Protein AF-D9UH39-F1 (afdb_monomer_lite)

Structure (mmCIF, N/CA/C/O backbone):
data_AF-D9UH39-F1
#
_entry.id   AF-D9UH39-F1
#
loop_
_atom_site.group_PDB
_atom_site.id
_atom_site.type_symbol
_atom_site.label_atom_id
_atom_site.label_alt_id
_atom_site.label_comp_id
_atom_site.label_asym_id
_atom_site.label_entity_id
_atom_site.label_seq_id
_atom_site.pdbx_PDB_ins_code
_atom_site.Cartn_x
_atom_site.Cartn_y
_atom_site.Cartn_z
_atom_site.occupancy
_atom_site.B_iso_or_equiv
_atom_site.auth_seq_id
_atom_site.auth_comp_id
_atom_site.auth_asym_id
_atom_site.auth_atom_id
_atom_site.pdbx_PDB_model_num
ATOM 1 N N . MET A 1 1 ? 27.699 4.429 -20.801 1.00 42.16 1 MET A N 1
ATOM 2 C CA . MET A 1 1 ? 26.703 3.419 -20.384 1.00 42.16 1 MET A CA 1
ATOM 3 C C . MET A 1 1 ? 25.621 4.121 -19.573 1.00 42.16 1 MET A C 1
ATOM 5 O O . MET A 1 1 ? 25.950 4.609 -18.495 1.00 42.16 1 MET A O 1
ATOM 9 N N . PRO A 1 2 ? 24.387 4.286 -20.077 1.00 46.75 2 PRO A N 1
ATOM 10 C CA . PRO A 1 2 ? 23.320 4.879 -19.281 1.00 46.75 2 PRO A CA 1
ATOM 11 C C . PRO A 1 2 ? 22.995 3.934 -18.119 1.00 46.75 2 PRO A C 1
ATOM 13 O O . PRO A 1 2 ? 22.860 2.727 -18.294 1.00 46.75 2 PRO A O 1
ATOM 16 N N . ARG A 1 3 ? 22.947 4.481 -16.905 1.00 48.00 3 ARG A N 1
ATOM 17 C CA . ARG A 1 3 ? 22.651 3.742 -15.674 1.00 48.00 3 ARG A CA 1
ATOM 18 C C . ARG A 1 3 ? 21.221 3.190 -15.791 1.00 48.00 3 ARG A C 1
ATOM 20 O O . ARG A 1 3 ? 20.306 3.987 -15.999 1.00 48.00 3 ARG A O 1
ATOM 27 N N . MET A 1 4 ? 21.034 1.870 -15.662 1.00 53.81 4 MET A N 1
ATOM 28 C CA . MET A 1 4 ? 19.736 1.152 -15.628 1.00 53.81 4 MET A CA 1
ATOM 29 C C . MET A 1 4 ? 18.900 1.541 -14.393 1.00 53.81 4 MET A C 1
ATOM 31 O O . MET A 1 4 ? 18.560 0.734 -13.535 1.00 53.81 4 MET A O 1
ATOM 35 N N . THR A 1 5 ? 18.622 2.830 -14.246 1.00 55.94 5 THR A N 1
ATOM 36 C CA . THR A 1 5 ? 17.977 3.400 -13.061 1.00 55.94 5 THR A CA 1
ATOM 37 C C . THR A 1 5 ? 16.482 3.077 -13.040 1.00 55.94 5 THR A C 1
ATOM 39 O O . THR A 1 5 ? 15.915 2.955 -11.960 1.00 55.94 5 THR A O 1
ATOM 42 N N . GLY A 1 6 ? 15.883 2.851 -14.218 1.00 61.41 6 GLY A N 1
ATOM 43 C CA . GLY A 1 6 ? 14.493 2.417 -14.367 1.00 61.41 6 GLY A CA 1
ATOM 44 C C . GLY A 1 6 ? 14.205 1.078 -13.688 1.00 61.41 6 GLY A C 1
ATOM 45 O O . GLY A 1 6 ? 13.182 0.959 -13.022 1.00 61.41 6 GLY A O 1
ATOM 46 N N . ASP A 1 7 ? 15.131 0.118 -13.747 1.00 82.12 7 ASP A N 1
ATOM 47 C CA . ASP A 1 7 ? 14.934 -1.208 -13.144 1.00 82.12 7 ASP A CA 1
ATOM 48 C C . ASP A 1 7 ? 14.952 -1.141 -11.617 1.00 82.12 7 ASP A C 1
ATOM 50 O O . ASP A 1 7 ? 14.097 -1.713 -10.946 1.00 82.12 7 ASP A O 1
ATOM 54 N N . ALA A 1 8 ? 15.900 -0.391 -11.050 1.00 86.00 8 ALA A N 1
ATOM 55 C CA . ALA A 1 8 ? 16.031 -0.260 -9.603 1.00 86.00 8 ALA A CA 1
ATOM 56 C C . ALA A 1 8 ? 14.897 0.573 -8.983 1.00 86.00 8 ALA A C 1
ATOM 58 O O . ALA A 1 8 ? 14.447 0.271 -7.877 1.00 86.00 8 ALA A O 1
ATOM 59 N N . ASP A 1 9 ? 14.435 1.616 -9.676 1.00 86.44 9 ASP A N 1
ATOM 60 C CA . ASP A 1 9 ? 13.304 2.426 -9.219 1.00 86.44 9 ASP A CA 1
ATOM 61 C C . ASP A 1 9 ? 11.988 1.637 -9.358 1.00 86.44 9 ASP A C 1
ATOM 63 O O . ASP A 1 9 ? 11.184 1.639 -8.428 1.00 86.44 9 ASP A O 1
ATOM 67 N N . SER A 1 10 ? 11.814 0.855 -10.430 1.00 83.50 10 SER A N 1
ATOM 68 C CA . SER A 1 10 ? 10.651 -0.035 -10.601 1.00 83.50 10 SER A CA 1
ATOM 69 C C . SER A 1 10 ? 10.615 -1.162 -9.568 1.00 83.50 10 SER A C 1
ATOM 71 O O . SER A 1 10 ? 9.561 -1.441 -8.995 1.00 83.50 10 SER A O 1
ATOM 73 N N . ALA A 1 11 ? 11.760 -1.786 -9.274 1.00 87.06 11 ALA A N 1
ATOM 74 C CA . ALA A 1 11 ? 11.865 -2.811 -8.237 1.00 87.06 11 ALA A CA 1
ATOM 75 C C . ALA A 1 11 ? 11.535 -2.243 -6.850 1.00 87.06 11 ALA A C 1
ATOM 77 O O . ALA A 1 11 ? 10.814 -2.869 -6.074 1.00 87.06 11 ALA A O 1
ATOM 78 N N . PHE A 1 12 ? 12.014 -1.031 -6.556 1.00 89.12 12 PHE A N 1
ATOM 79 C CA . PHE A 1 12 ? 11.689 -0.340 -5.314 1.00 89.12 12 PHE A CA 1
ATOM 80 C C . PHE A 1 12 ? 10.195 -0.029 -5.199 1.00 89.12 12 PHE A C 1
ATOM 82 O O . PHE A 1 12 ? 9.604 -0.324 -4.166 1.00 89.12 12 PHE A O 1
ATOM 89 N N . LEU A 1 13 ? 9.578 0.527 -6.247 1.00 87.94 13 LEU A N 1
ATOM 90 C CA . LEU A 1 13 ? 8.145 0.829 -6.246 1.00 87.94 13 LEU A CA 1
ATOM 91 C C . LEU A 1 13 ? 7.301 -0.441 -6.109 1.00 87.94 13 LEU A C 1
ATOM 93 O O . LEU A 1 13 ? 6.368 -0.456 -5.315 1.00 87.94 13 LEU A O 1
ATOM 97 N N . THR A 1 14 ? 7.680 -1.523 -6.795 1.00 85.75 14 THR A N 1
ATOM 98 C CA . THR A 1 14 ? 7.019 -2.831 -6.658 1.00 85.75 14 THR A CA 1
ATOM 99 C C . THR A 1 14 ? 7.068 -3.313 -5.210 1.00 85.75 14 THR A C 1
ATOM 101 O O . THR A 1 14 ? 6.041 -3.677 -4.643 1.00 85.75 14 THR A O 1
ATOM 104 N N . HIS A 1 15 ? 8.246 -3.261 -4.584 1.00 86.19 15 HIS A N 1
ATOM 105 C CA . HIS A 1 15 ? 8.400 -3.661 -3.191 1.00 86.19 15 HIS A CA 1
ATOM 106 C C . HIS A 1 15 ? 7.611 -2.753 -2.233 1.00 86.19 15 HIS A C 1
ATOM 108 O O . HIS A 1 15 ? 6.948 -3.248 -1.327 1.00 86.19 15 HIS A O 1
ATOM 114 N N . ALA A 1 16 ? 7.627 -1.435 -2.454 1.00 88.81 16 ALA A N 1
ATOM 115 C CA . ALA A 1 16 ? 6.866 -0.476 -1.657 1.00 88.81 16 ALA A CA 1
ATOM 116 C C . ALA A 1 16 ? 5.353 -0.737 -1.729 1.00 88.81 16 ALA A C 1
ATOM 118 O O . ALA A 1 16 ? 4.679 -0.667 -0.704 1.00 88.81 16 ALA A O 1
ATOM 119 N N . SER A 1 17 ? 4.828 -1.072 -2.913 1.00 84.00 17 SER A N 1
ATOM 120 C CA . SER A 1 17 ? 3.419 -1.430 -3.105 1.00 84.00 17 SER A CA 1
ATOM 121 C C . SER A 1 17 ? 3.041 -2.723 -2.386 1.00 84.00 17 SER A C 1
ATOM 123 O O . SER A 1 17 ? 1.985 -2.773 -1.762 1.00 84.00 17 SER A O 1
ATOM 125 N N . GLU A 1 18 ? 3.895 -3.750 -2.439 1.00 83.69 18 GLU A N 1
ATOM 126 C CA . GLU A 1 18 ? 3.659 -5.011 -1.725 1.00 83.69 18 GLU A CA 1
ATOM 127 C C . GLU A 1 18 ? 3.614 -4.785 -0.207 1.00 83.69 18 GLU A C 1
ATOM 129 O O . GLU A 1 18 ? 2.641 -5.161 0.440 1.00 83.69 18 GLU A O 1
ATOM 134 N N . VAL A 1 19 ? 4.604 -4.074 0.344 1.00 87.06 19 VAL A N 1
ATOM 135 C CA . VAL A 1 19 ? 4.662 -3.768 1.782 1.00 87.06 19 VAL A CA 1
ATOM 136 C C . VAL A 1 19 ? 3.481 -2.904 2.221 1.00 87.06 19 VAL A C 1
ATOM 138 O O . VAL A 1 19 ? 2.903 -3.157 3.272 1.00 87.06 19 VAL A O 1
ATOM 141 N N . ALA A 1 20 ? 3.095 -1.895 1.434 1.00 85.62 20 ALA A N 1
ATOM 142 C CA . ALA A 1 20 ? 1.966 -1.031 1.775 1.00 85.62 20 ALA A CA 1
ATOM 143 C C . ALA A 1 20 ? 0.625 -1.766 1.781 1.00 85.62 20 ALA A C 1
ATOM 145 O O . ALA A 1 20 ? -0.261 -1.401 2.553 1.00 8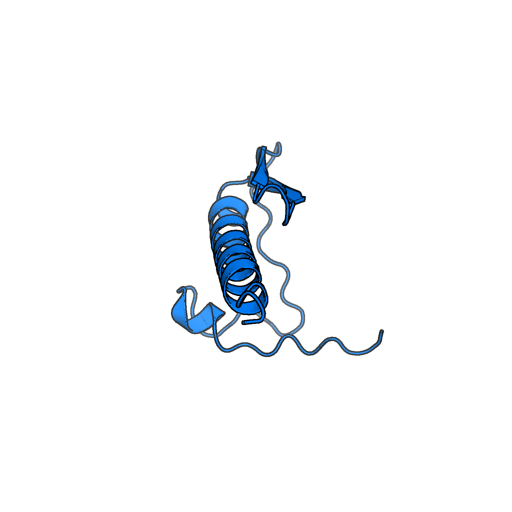5.62 20 ALA A O 1
ATOM 146 N N . PHE A 1 21 ? 0.473 -2.782 0.932 1.00 78.88 21 PHE A N 1
ATOM 147 C CA . PHE A 1 21 ? -0.711 -3.626 0.937 1.00 78.88 21 PHE A CA 1
ATOM 148 C C . PHE A 1 21 ? -0.754 -4.493 2.199 1.00 78.88 21 PHE A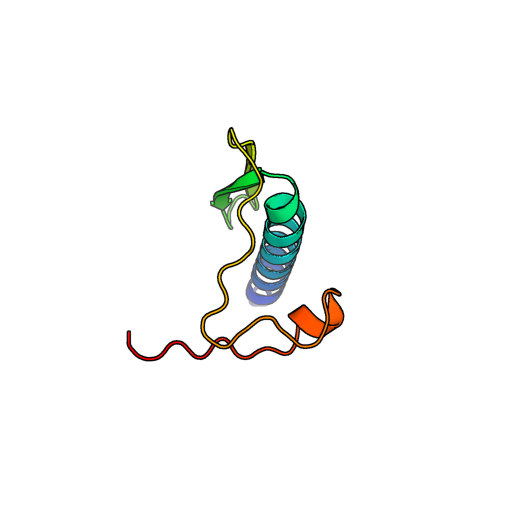 C 1
ATOM 150 O O . PHE A 1 21 ? -1.746 -4.444 2.921 1.00 78.88 21 PHE A O 1
ATOM 157 N N . ASP A 1 22 ? 0.328 -5.222 2.485 1.00 81.75 22 ASP A N 1
ATOM 158 C CA . ASP A 1 22 ? 0.407 -6.126 3.639 1.00 81.75 22 ASP A CA 1
ATOM 159 C C . ASP A 1 22 ? 0.211 -5.353 4.957 1.00 81.75 22 ASP A C 1
ATOM 161 O O . ASP A 1 22 ? -0.653 -5.682 5.762 1.00 81.75 22 ASP A O 1
ATOM 165 N N . LEU A 1 23 ? 0.928 -4.240 5.131 1.00 84.50 23 LEU A N 1
ATOM 166 C CA . LEU A 1 23 ? 0.812 -3.381 6.311 1.00 84.50 23 LEU A CA 1
ATOM 167 C C . LEU A 1 23 ? -0.545 -2.657 6.408 1.00 84.50 23 LEU A C 1
ATOM 169 O O . LEU A 1 23 ? -1.006 -2.339 7.506 1.00 84.50 23 LEU A O 1
ATOM 173 N N . GLY A 1 24 ? -1.215 -2.421 5.278 1.00 80.88 24 GLY A N 1
ATOM 174 C CA . GLY A 1 24 ? -2.557 -1.841 5.234 1.00 80.88 24 GLY A CA 1
ATOM 175 C C . GLY A 1 24 ? -3.618 -2.712 5.910 1.00 80.88 24 GLY A C 1
ATOM 176 O O . GLY A 1 24 ? -4.557 -2.165 6.497 1.00 80.88 24 GLY A O 1
ATOM 177 N N . GLU A 1 25 ? -3.452 -4.039 5.871 1.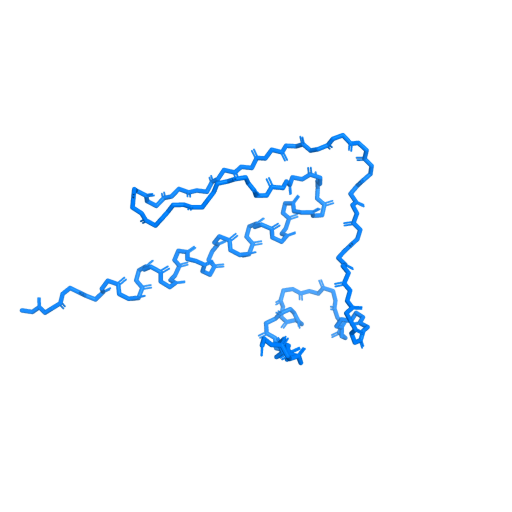00 78.50 25 GLU A N 1
ATOM 178 C CA . GLU A 1 25 ? -4.303 -4.996 6.594 1.00 78.50 25 GLU A CA 1
ATOM 179 C C . GLU A 1 25 ? -4.096 -4.895 8.123 1.00 78.50 25 GLU A C 1
ATOM 181 O O . GLU A 1 25 ? -5.037 -5.108 8.885 1.00 78.50 25 GLU A O 1
ATOM 186 N N . ASP A 1 26 ? -2.917 -4.441 8.565 1.00 84.50 26 ASP A N 1
ATOM 187 C CA . ASP A 1 26 ? -2.506 -4.320 9.973 1.00 84.50 26 ASP A CA 1
ATOM 188 C C . ASP A 1 26 ? -2.609 -2.890 10.541 1.00 84.50 26 ASP A C 1
ATOM 190 O O . ASP A 1 26 ? -1.991 -2.567 11.555 1.00 84.50 26 ASP A O 1
ATOM 194 N N . ARG A 1 27 ? -3.425 -2.021 9.925 1.00 85.38 27 ARG A N 1
ATOM 195 C CA . ARG A 1 27 ? -3.650 -0.611 10.334 1.00 85.38 27 ARG A CA 1
ATOM 196 C C . ARG A 1 27 ? -2.469 0.330 10.101 1.00 85.38 27 ARG A C 1
ATOM 198 O O . ARG A 1 27 ? -2.451 1.432 10.641 1.00 85.38 27 ARG A O 1
ATOM 205 N N . PHE A 1 28 ? -1.517 -0.024 9.255 1.00 88.25 28 PHE A N 1
ATOM 206 C CA . PHE A 1 28 ? -0.443 0.886 8.870 1.00 88.25 28 PHE A CA 1
ATOM 207 C C . PHE A 1 28 ? -0.744 1.524 7.516 1.00 88.25 28 PHE A C 1
ATOM 209 O O . PHE A 1 28 ? -1.063 0.859 6.533 1.00 88.25 28 PHE A O 1
ATOM 216 N N . ARG A 1 29 ? -0.633 2.850 7.440 1.00 85.19 29 ARG A N 1
ATOM 217 C CA . ARG A 1 29 ? -0.816 3.612 6.200 1.00 85.19 29 ARG A CA 1
ATOM 218 C C . ARG A 1 29 ? 0.507 4.180 5.735 1.00 85.19 29 ARG A C 1
ATOM 220 O O . ARG A 1 29 ? 1.263 4.715 6.539 1.00 85.19 29 ARG A O 1
ATOM 227 N N . LEU A 1 30 ? 0.771 4.077 4.433 1.00 86.31 30 LEU A N 1
ATOM 228 C CA . LEU A 1 30 ? 1.918 4.729 3.812 1.00 86.31 30 LEU A CA 1
ATOM 229 C C . LEU A 1 30 ? 1.754 6.247 3.943 1.00 86.31 30 LEU A C 1
ATOM 231 O 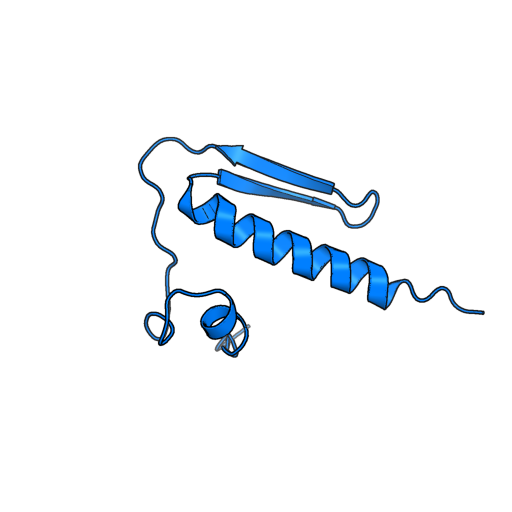O . LEU A 1 30 ? 0.754 6.801 3.491 1.00 86.31 30 LEU A O 1
ATOM 235 N N . THR A 1 31 ? 2.739 6.909 4.542 1.00 90.44 31 THR A N 1
ATOM 236 C CA . THR A 1 31 ? 2.755 8.369 4.735 1.00 90.44 31 THR A CA 1
ATOM 237 C C . THR A 1 31 ? 3.808 9.060 3.885 1.00 90.44 31 THR A C 1
ATOM 239 O O . THR A 1 31 ? 3.603 10.192 3.452 1.00 90.44 31 THR A O 1
ATOM 242 N N . THR A 1 32 ? 4.896 8.358 3.566 1.00 92.50 32 THR A N 1
ATOM 243 C CA . THR A 1 32 ? 5.968 8.878 2.716 1.00 92.50 32 THR A CA 1
ATOM 244 C C . THR A 1 32 ? 6.442 7.808 1.740 1.00 92.50 32 THR A C 1
ATOM 246 O O . THR A 1 32 ? 6.738 6.684 2.139 1.00 92.50 32 THR A O 1
ATOM 249 N N . LEU A 1 33 ? 6.617 8.186 0.471 1.00 92.12 33 LEU A N 1
ATOM 250 C CA . LEU A 1 33 ? 7.326 7.406 -0.545 1.00 92.12 33 LEU A CA 1
ATOM 251 C C . LEU A 1 33 ? 8.371 8.302 -1.221 1.00 92.12 33 LEU A C 1
ATOM 253 O O . LEU A 1 33 ? 8.029 9.292 -1.865 1.00 92.12 33 LEU A O 1
ATOM 257 N N . ARG A 1 34 ? 9.657 7.972 -1.074 1.00 91.06 34 ARG A N 1
ATOM 258 C CA . ARG A 1 34 ? 10.777 8.686 -1.708 1.00 91.06 34 ARG A CA 1
ATOM 259 C C . A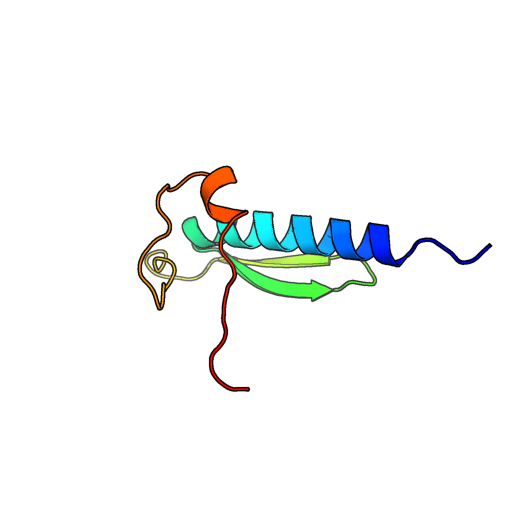RG A 1 34 ? 11.574 7.726 -2.576 1.00 91.06 34 ARG A C 1
ATOM 261 O O . ARG A 1 34 ? 11.994 6.675 -2.108 1.00 91.06 34 ARG A O 1
ATOM 268 N N . ILE A 1 35 ? 11.821 8.115 -3.828 1.00 85.44 35 ILE A N 1
ATOM 269 C CA . ILE A 1 35 ? 12.661 7.348 -4.765 1.00 85.44 35 ILE A CA 1
ATOM 270 C C . ILE A 1 35 ? 14.150 7.646 -4.520 1.00 85.44 35 ILE A C 1
ATOM 272 O O . ILE A 1 35 ? 15.001 6.774 -4.689 1.00 85.44 35 ILE A O 1
ATOM 276 N N . ARG A 1 36 ? 14.493 8.869 -4.085 1.00 86.94 36 ARG A N 1
ATOM 277 C CA . ARG A 1 36 ? 15.874 9.280 -3.774 1.00 86.94 36 ARG A CA 1
ATOM 278 C C . ARG A 1 36 ? 15.916 10.169 -2.522 1.00 86.94 36 ARG A C 1
ATOM 280 O O . ARG A 1 36 ? 15.456 11.304 -2.596 1.00 86.94 36 ARG A O 1
ATOM 287 N N . PRO A 1 37 ? 16.474 9.697 -1.393 1.00 87.00 37 PRO A N 1
ATOM 288 C CA . PRO A 1 37 ? 16.863 8.308 -1.123 1.00 87.00 37 PRO A CA 1
ATOM 289 C C . PRO A 1 37 ? 15.643 7.370 -1.160 1.00 87.00 37 PRO A C 1
ATOM 291 O O . PRO A 1 37 ? 14.532 7.813 -0.877 1.00 87.00 37 PRO A O 1
ATOM 294 N N . ARG A 1 38 ? 15.850 6.091 -1.505 1.00 89.19 38 ARG A N 1
ATOM 295 C CA . ARG A 1 38 ? 14.794 5.063 -1.504 1.00 89.19 38 ARG A CA 1
ATOM 296 C C . ARG A 1 38 ? 14.306 4.833 -0.077 1.00 89.19 38 ARG A C 1
ATOM 298 O O . ARG A 1 38 ? 15.026 4.237 0.721 1.00 89.19 38 ARG A O 1
ATOM 305 N N . ARG A 1 39 ? 13.125 5.354 0.258 1.00 93.25 39 ARG A N 1
ATOM 306 C CA . ARG A 1 39 ? 12.543 5.290 1.606 1.00 93.25 39 ARG A CA 1
ATOM 307 C C . ARG A 1 39 ? 11.024 5.224 1.529 1.00 93.25 39 ARG A C 1
ATOM 309 O O . ARG A 1 39 ? 10.415 5.975 0.769 1.00 93.25 39 ARG A O 1
ATOM 316 N N . VAL A 1 40 ? 10.441 4.359 2.349 1.00 92.25 40 VAL A N 1
ATOM 317 C CA . VAL A 1 40 ? 8.999 4.286 2.588 1.00 92.25 40 VAL A CA 1
ATOM 318 C C . VAL A 1 40 ? 8.776 4.459 4.083 1.00 92.25 40 VAL A C 1
ATOM 320 O O . VAL A 1 40 ? 9.550 3.926 4.878 1.00 92.25 40 VAL A O 1
ATOM 323 N N . GLU A 1 41 ? 7.768 5.230 4.465 1.00 94.31 41 GLU A N 1
ATOM 324 C CA . GLU A 1 41 ? 7.372 5.407 5.861 1.00 94.31 41 GLU A CA 1
ATOM 325 C C . GLU A 1 41 ? 5.900 5.076 6.027 1.00 94.31 41 GLU A C 1
ATOM 327 O O . GLU A 1 41 ? 5.090 5.312 5.126 1.00 94.31 41 GLU A O 1
ATOM 332 N N . PHE A 1 42 ? 5.584 4.552 7.205 1.00 92.69 42 PHE A N 1
ATOM 333 C CA . PHE A 1 42 ? 4.246 4.147 7.580 1.00 92.69 42 PHE A CA 1
ATOM 334 C C . PHE A 1 42 ? 3.878 4.755 8.923 1.00 92.69 42 PHE A C 1
ATOM 336 O O . PHE A 1 42 ? 4.734 4.981 9.780 1.00 92.69 42 PHE A O 1
ATOM 343 N N . THR A 1 43 ? 2.589 4.986 9.111 1.00 92.88 43 THR A N 1
ATOM 344 C CA . THR A 1 43 ? 2.019 5.406 10.385 1.00 92.88 43 THR A CA 1
ATOM 345 C C . THR A 1 43 ? 0.888 4.459 10.735 1.00 92.88 43 THR A C 1
ATOM 347 O O . THR A 1 43 ? 0.033 4.177 9.894 1.00 92.88 43 THR A O 1
ATOM 350 N N . GLU A 1 44 ? 0.917 3.938 11.959 1.00 92.19 44 GLU A N 1
ATOM 351 C CA . GLU A 1 44 ? -0.202 3.184 12.515 1.00 92.19 44 GLU A CA 1
ATOM 352 C C . GLU A 1 44 ? -1.382 4.137 12.714 1.00 92.19 44 GLU A C 1
ATOM 354 O O . GLU A 1 44 ? -1.209 5.235 13.246 1.00 92.19 44 GLU A O 1
ATOM 359 N N . VAL A 1 45 ? -2.567 3.745 12.254 1.00 87.25 45 VAL A N 1
ATOM 360 C CA . VAL A 1 45 ? -3.793 4.521 12.435 1.00 87.25 45 VAL A CA 1
ATOM 361 C C . VAL A 1 45 ? -4.657 3.926 13.543 1.00 87.25 45 VAL A C 1
ATOM 363 O O . VAL A 1 45 ? -4.738 2.705 13.714 1.00 87.25 45 VAL A O 1
ATOM 366 N N . ASP A 1 46 ? -5.329 4.807 14.280 1.00 85.44 46 ASP A N 1
ATOM 367 C CA . ASP A 1 46 ? -6.322 4.420 15.278 1.00 85.44 46 ASP A CA 1
ATOM 368 C C . ASP A 1 46 ? -7.576 3.826 14.617 1.00 85.44 46 ASP A C 1
ATOM 370 O O . ASP A 1 46 ? -7.989 4.230 13.526 1.00 85.44 46 ASP A O 1
ATOM 374 N N . GLY A 1 47 ? -8.220 2.889 15.318 1.00 78.62 47 GLY A N 1
ATOM 375 C CA . GLY A 1 47 ? -9.432 2.210 14.851 1.00 78.62 47 GLY A CA 1
ATOM 376 C C . GLY A 1 47 ? -9.162 0.920 14.064 1.00 78.62 47 GLY A C 1
ATOM 377 O O . GLY A 1 47 ? -8.017 0.496 13.923 1.00 78.62 47 GLY A O 1
ATOM 378 N N . PRO A 1 48 ? -10.216 0.226 13.599 1.00 73.81 48 PRO A N 1
ATOM 379 C CA . PRO A 1 48 ? -10.063 -1.024 12.863 1.00 73.81 48 PRO A CA 1
ATOM 380 C C . PRO A 1 48 ? -9.415 -0.790 11.493 1.00 73.81 48 PRO A C 1
ATOM 382 O O . PRO A 1 48 ? -9.636 0.243 10.856 1.00 73.81 48 PRO A O 1
ATOM 385 N N . ALA A 1 49 ? -8.658 -1.777 11.005 1.00 72.88 49 ALA A N 1
ATOM 386 C CA . ALA A 1 49 ? -8.169 -1.757 9.633 1.00 72.88 49 ALA A CA 1
ATOM 387 C C . ALA A 1 49 ? -9.370 -1.689 8.682 1.00 72.88 49 ALA A C 1
ATOM 389 O O . ALA A 1 49 ? -10.281 -2.517 8.747 1.00 72.88 49 ALA A O 1
ATOM 390 N N . LEU A 1 50 ? -9.397 -0.670 7.822 1.00 68.38 50 LEU A N 1
ATOM 391 C CA . LEU A 1 50 ? -10.447 -0.564 6.816 1.00 68.38 50 LEU A CA 1
ATOM 392 C C . LEU A 1 50 ? -10.136 -1.548 5.688 1.00 68.38 50 LEU A C 1
ATOM 394 O O . LEU A 1 50 ? -9.021 -1.490 5.153 1.00 68.38 50 LEU A O 1
ATOM 398 N N . PRO A 1 51 ? -11.096 -2.405 5.297 1.00 66.75 51 PRO A N 1
ATOM 399 C CA . PRO A 1 51 ? -10.894 -3.315 4.184 1.00 66.75 51 PRO A CA 1
ATOM 400 C C . PRO A 1 51 ? -10.600 -2.519 2.903 1.00 66.75 51 PRO A C 1
ATOM 402 O O . PRO A 1 51 ? -11.068 -1.381 2.759 1.00 66.75 51 PRO A O 1
ATOM 405 N N . PRO A 1 52 ? -9.840 -3.090 1.955 1.00 65.94 52 PRO A N 1
ATOM 406 C CA . PRO A 1 52 ? -9.617 -2.445 0.672 1.00 65.94 52 PRO A CA 1
ATOM 407 C C . PRO A 1 52 ? -10.957 -2.188 -0.027 1.00 65.94 52 PRO A C 1
ATOM 409 O O . PRO A 1 52 ? -11.845 -3.042 -0.035 1.00 65.94 52 PRO A O 1
ATOM 412 N N . VAL A 1 53 ? -11.110 -1.002 -0.617 1.00 67.88 53 VAL A N 1
ATOM 413 C CA . VAL A 1 53 ? -12.303 -0.664 -1.399 1.00 67.88 53 VAL A CA 1
ATOM 414 C C . VAL A 1 53 ? -12.089 -1.139 -2.828 1.00 67.88 53 VAL A C 1
ATOM 416 O O . VAL A 1 53 ? -11.193 -0.657 -3.520 1.00 67.88 53 VAL A O 1
ATOM 419 N N . TYR A 1 54 ? -12.930 -2.068 -3.275 1.00 64.12 54 TYR A N 1
ATOM 420 C CA . TYR A 1 54 ? -12.898 -2.592 -4.635 1.00 64.12 54 TYR A CA 1
ATOM 421 C C . TYR A 1 54 ? -14.067 -2.037 -5.446 1.00 64.12 54 TYR A C 1
ATOM 423 O O . TYR A 1 54 ? -15.224 -2.229 -5.074 1.00 64.12 54 TYR A O 1
ATOM 431 N N . ARG A 1 55 ? -13.780 -1.372 -6.570 1.00 58.62 55 ARG A N 1
ATOM 432 C CA . ARG A 1 55 ? -14.824 -0.820 -7.452 1.00 58.62 55 ARG A CA 1
ATOM 433 C C . ARG A 1 55 ? -15.605 -1.910 -8.192 1.00 58.62 55 ARG A C 1
ATOM 435 O O . ARG A 1 55 ? -16.808 -1.771 -8.372 1.00 58.62 55 ARG A O 1
ATOM 442 N N . GLU A 1 56 ? -14.928 -2.981 -8.594 1.00 65.31 56 GLU A N 1
ATOM 443 C CA . GLU A 1 56 ? -15.488 -4.074 -9.409 1.00 65.31 56 GLU A CA 1
ATOM 444 C C . GLU A 1 56 ? -15.728 -5.360 -8.596 1.00 65.31 56 GLU A C 1
ATOM 446 O O . GLU A 1 56 ? -16.011 -6.418 -9.151 1.00 65.31 56 GLU A O 1
ATOM 451 N N . GLY A 1 57 ? -15.648 -5.264 -7.265 1.00 65.06 57 GLY A N 1
ATOM 452 C CA . GLY A 1 57 ? -15.682 -6.409 -6.357 1.00 65.06 57 GLY A CA 1
ATOM 453 C C . GLY A 1 57 ? -14.286 -6.946 -6.014 1.00 65.06 57 GLY A C 1
ATOM 454 O O . GLY A 1 57 ? -13.298 -6.595 -6.663 1.00 65.06 57 GLY A O 1
ATOM 455 N N . PRO A 1 58 ? -14.172 -7.743 -4.939 1.00 62.16 58 PRO A N 1
ATOM 456 C CA . PRO A 1 58 ? -12.893 -8.293 -4.509 1.00 62.16 58 PRO A CA 1
ATOM 457 C C . PRO A 1 58 ? -12.303 -9.211 -5.592 1.00 62.16 58 PRO A C 1
ATOM 459 O O . PRO A 1 58 ? -13.057 -9.921 -6.263 1.00 62.16 58 PRO A O 1
ATOM 462 N N . PRO A 1 59 ? -10.968 -9.246 -5.758 1.00 66.62 59 PRO A N 1
ATOM 463 C CA . PRO A 1 59 ? -10.339 -10.168 -6.693 1.00 66.62 59 PRO A CA 1
ATOM 464 C C . PRO A 1 59 ? -10.680 -11.628 -6.323 1.00 66.62 59 PRO 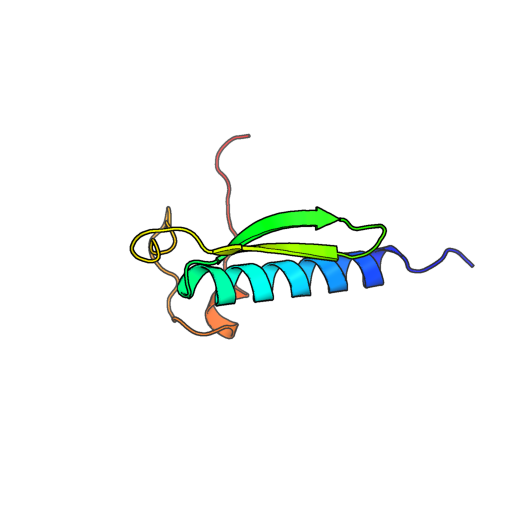A C 1
ATOM 466 O O . PRO A 1 59 ? -10.812 -11.949 -5.137 1.00 66.62 59 PRO A O 1
ATOM 469 N N . PRO A 1 60 ? -10.815 -12.540 -7.305 1.00 59.41 60 PRO A N 1
ATOM 470 C CA . PRO A 1 60 ? -10.965 -13.968 -7.080 1.00 59.41 60 PRO A CA 1
ATOM 471 C C . PRO A 1 60 ? -9.663 -14.518 -6.498 1.00 59.41 60 PRO A C 1
ATOM 473 O O . PRO A 1 60 ? -8.733 -14.924 -7.193 1.00 59.41 60 PRO A O 1
ATOM 476 N N . GLY A 1 61 ? -9.608 -14.488 -5.174 1.00 61.28 61 GLY A N 1
ATOM 477 C CA . GLY A 1 61 ? -8.481 -14.939 -4.380 1.00 61.28 61 GLY A CA 1
ATOM 478 C C . GLY A 1 61 ? -7.935 -13.832 -3.491 1.00 61.28 61 GLY A C 1
ATOM 479 O O . GLY A 1 61 ? -7.827 -12.669 -3.866 1.00 61.28 61 GLY A O 1
ATOM 480 N N . THR A 1 62 ? -7.548 -14.226 -2.284 1.00 58.44 62 THR A N 1
ATOM 481 C CA . THR A 1 62 ? -6.996 -13.325 -1.272 1.00 58.44 62 THR A CA 1
ATOM 482 C C . THR A 1 62 ? -5.469 -13.335 -1.250 1.00 58.44 62 THR A C 1
ATOM 484 O O . THR A 1 62 ? -4.886 -12.561 -0.510 1.00 58.44 62 THR A O 1
ATOM 487 N N . GLY A 1 63 ? -4.800 -14.181 -2.043 1.00 59.75 63 GLY A N 1
ATOM 488 C CA . GLY A 1 63 ? -3.340 -14.337 -2.027 1.00 59.75 63 GLY A CA 1
ATOM 489 C C . GLY A 1 63 ? -2.579 -13.384 -2.959 1.00 59.75 63 GLY A C 1
ATOM 490 O O . GLY A 1 63 ? -3.126 -12.867 -3.931 1.00 59.75 63 GLY A O 1
ATOM 491 N N . ARG A 1 64 ? -1.267 -13.223 -2.722 1.00 59.34 64 ARG A N 1
ATOM 492 C CA . ARG A 1 64 ? -0.350 -12.366 -3.513 1.00 59.34 64 ARG A CA 1
ATOM 493 C C . ARG A 1 64 ? -0.428 -12.594 -5.029 1.00 59.34 64 ARG A C 1
ATOM 495 O O . ARG A 1 64 ? -0.300 -11.643 -5.789 1.00 59.34 64 ARG A O 1
ATOM 502 N N . ALA A 1 65 ? -0.655 -13.832 -5.472 1.00 62.75 65 ALA A N 1
ATOM 503 C CA . ALA A 1 65 ? -0.800 -14.163 -6.891 1.00 62.75 65 ALA A CA 1
ATOM 504 C C . ALA A 1 65 ? -2.094 -13.598 -7.502 1.00 62.75 65 ALA A C 1
ATOM 506 O O . ALA A 1 65 ? -2.038 -12.992 -8.566 1.00 62.75 65 ALA A O 1
ATOM 507 N N . ALA A 1 66 ? -3.226 -13.712 -6.799 1.00 61.94 66 ALA A N 1
ATOM 508 C CA . ALA A 1 66 ? -4.494 -13.125 -7.235 1.00 61.94 66 ALA A CA 1
ATOM 509 C C . ALA A 1 66 ? -4.403 -11.595 -7.323 1.00 61.94 66 ALA A C 1
ATOM 511 O O . ALA A 1 66 ? -5.014 -10.990 -8.188 1.00 61.94 66 ALA A O 1
ATOM 512 N N . ARG A 1 67 ? -3.568 -10.969 -6.486 1.00 61.00 67 ARG A N 1
ATOM 513 C CA . ARG A 1 67 ? -3.348 -9.513 -6.455 1.00 61.00 67 ARG A CA 1
ATOM 514 C C . ARG A 1 67 ? -2.426 -8.985 -7.574 1.00 61.00 67 ARG A C 1
ATOM 516 O O . ARG A 1 67 ? -2.367 -7.778 -7.768 1.00 61.00 67 ARG A O 1
ATOM 523 N N . ARG A 1 68 ? -1.705 -9.850 -8.309 1.00 59.06 68 ARG A N 1
ATOM 524 C CA . ARG A 1 68 ? -0.794 -9.458 -9.414 1.00 59.06 68 ARG A CA 1
ATOM 525 C C . ARG A 1 68 ? -1.478 -9.311 -10.774 1.00 59.06 68 ARG A C 1
ATOM 527 O O . ARG A 1 68 ? -0.895 -8.715 -11.672 1.00 59.06 68 ARG A O 1
ATOM 534 N N . THR A 1 69 ? -2.668 -9.881 -10.940 1.00 52.59 69 THR A N 1
ATOM 535 C CA . THR A 1 69 ? -3.325 -10.044 -12.247 1.00 52.59 69 THR A CA 1
ATOM 536 C C . THR A 1 69 ? -4.678 -9.335 -12.286 1.00 52.59 69 THR A C 1
ATOM 538 O O . THR A 1 69 ? -5.653 -9.892 -12.776 1.00 52.59 69 THR A O 1
ATOM 541 N N . TYR A 1 70 ? -4.746 -8.110 -11.756 1.00 53.41 70 TYR A N 1
ATOM 542 C CA . TYR A 1 70 ? -5.915 -7.246 -11.922 1.00 53.41 70 TYR A CA 1
ATOM 543 C C . TYR A 1 70 ? -5.501 -5.899 -12.486 1.00 53.41 70 TYR A C 1
ATOM 545 O O . TYR A 1 70 ? -4.793 -5.118 -11.850 1.00 53.41 70 TYR A O 1
ATOM 553 N N . ASP A 1 71 ? -5.936 -5.685 -13.723 1.00 44.69 71 ASP A N 1
ATOM 554 C CA . ASP A 1 71 ? -5.836 -4.430 -14.442 1.00 44.69 71 ASP A CA 1
ATOM 555 C C . ASP A 1 71 ? -6.769 -3.441 -13.736 1.00 44.69 71 ASP A C 1
ATOM 557 O O . ASP A 1 71 ? -7.991 -3.586 -13.752 1.00 44.69 71 ASP A O 1
ATOM 561 N N . TRP A 1 72 ? -6.198 -2.487 -13.009 1.00 50.06 72 TRP A N 1
ATOM 562 C CA . TRP A 1 72 ? -6.954 -1.414 -12.381 1.00 50.06 72 TRP A CA 1
ATOM 563 C C . TRP A 1 72 ? -7.340 -0.440 -13.491 1.00 50.06 72 TRP A C 1
ATOM 565 O O . TRP A 1 72 ? -6.704 0.590 -13.697 1.00 50.06 72 TRP A O 1
ATOM 575 N N . TRP A 1 73 ? -8.378 -0.779 -14.251 1.00 36.91 73 TRP A N 1
ATOM 576 C CA . TRP A 1 73 ? -8.960 0.179 -15.172 1.00 36.91 73 TRP A CA 1
ATOM 577 C C . TRP A 1 73 ? -9.483 1.359 -14.340 1.00 36.91 73 TRP A C 1
ATOM 579 O O . TRP A 1 73 ? -10.335 1.195 -13.465 1.00 36.91 73 TRP A O 1
ATOM 589 N N . GLN A 1 74 ? -8.934 2.556 -14.560 1.00 37.75 74 GLN A N 1
ATOM 590 C CA . GLN A 1 74 ? -9.527 3.799 -14.074 1.00 37.75 74 GLN A CA 1
ATOM 591 C C . GLN A 1 74 ? -10.390 4.379 -15.198 1.00 37.75 74 GLN A C 1
ATOM 593 O O . GLN A 1 74 ? -9.839 4.920 -16.158 1.00 37.75 74 GLN A O 1
ATOM 598 N N . PRO A 1 75 ? -11.733 4.325 -15.111 1.00 32.03 75 PRO A N 1
ATOM 599 C CA . PRO A 1 75 ? -12.556 5.165 -15.959 1.00 32.03 75 PRO A CA 1
ATOM 600 C C . PRO A 1 75 ? -12.389 6.619 -15.507 1.00 32.03 75 PRO A C 1
ATOM 602 O O . PRO A 1 75 ? -12.880 6.983 -14.435 1.00 32.03 75 PRO A O 1
ATOM 605 N N . GLY A 1 76 ? -11.740 7.429 -16.346 1.00 38.31 76 GLY A N 1
ATOM 606 C CA . GLY A 1 76 ? -11.863 8.890 -16.348 1.00 38.31 76 GLY A CA 1
ATOM 607 C C . GLY A 1 76 ? -10.917 9.659 -15.426 1.00 38.31 76 GLY A C 1
ATOM 608 O O . GLY A 1 76 ? -11.372 10.250 -14.448 1.00 38.31 76 GLY A O 1
ATOM 609 N N . CYS A 1 77 ? -9.632 9.726 -15.787 1.00 36.34 77 CYS A N 1
ATOM 610 C CA . CYS A 1 77 ? -8.897 10.982 -15.601 1.00 36.34 77 CYS A CA 1
ATOM 611 C C . CYS A 1 77 ? -9.367 12.009 -16.636 1.00 36.34 77 CYS A C 1
ATOM 613 O O . CYS A 1 77 ? -9.634 11.587 -17.786 1.00 36.34 77 CYS A O 1
#

Secondary structure (DSSP, 8-state):
----HHHHHHHHHHHHHHHHHHHHHTTEEEEEEETTTTEEEEEEPSSSPPPPP-SS---S-SSTTGGGS--------

Foldseek 3Di:
DPPVLVVVLVVLVVVLVVVQVVCLQVQWHWDDADSVVGDTDIDRDPDHRDPDDDPVDDFPDDDPVSVVPDDPDDPDD

Radius of gyration: 15.04 Å; chains: 1; bounding box: 42×26×36 Å

pLDDT: mean 72.62, std 17.15, range [32.03, 94.31]

Sequence (77 aa):
MPRMTGDADSAFLTHASEVAFDLGEDRFRLTTLRIRPRRVEFTEVDGPALPPVYREGPPPGTGRAARRTYDWWQPGC